Protein AF-A0A8I1N0W9-F1 (afdb_monomer_lite)

Foldseek 3Di:
DLVPDAADPCLVPPVQCVFQNAAQFWAQELQQFTAHGSRQGPGGHHDDPLGHAPDDHPDDPVPCPVVVPPPPPDDPHHDDDGHDPVRSVVRVVVLRVVLSVVLSVLLVLLVFDDDDSLLSSLSSLCCSVQPCVNCVQLSVCSSVVNLVVSLVSLVVVCVVSVGDPVSSVSNNSNSDDDRRDD

InterPro domains:
  IPR002196 Glycoside hydrolase, family 24 [PF00959] (18-153)
  IPR023346 Lysozyme-like domain superfamily [SSF53955] (14-163)
  IPR023347 Lysozyme domain superfamily [G3DSA:1.10.530.40] (11-177)

pLDDT: mean 76.35, std 19.04, range [30.95, 96.38]

Secondary structure (DSSP, 8-state):
-GGGPPPPHHIIIIIHHHHT--EEEEEE-TTS-EEEETTEEEESSPPPTTTBPSS---SS---TTSSSS-TTSS-------BPPHHHHHHHHHHHHHHHHHHHHHHHHHTT-----HHHHHHHHHHHHHHHHHHTHHHHHHHHTT-HHHHHHHHHHHHHHTT--HHHHHHHHHTTSSSSS--

Structure (mmCIF, N/CA/C/O backbone):
data_AF-A0A8I1N0W9-F1
#
_entry.id   AF-A0A8I1N0W9-F1
#
loop_
_atom_site.group_PDB
_atom_site.id
_atom_site.type_symbol
_atom_site.label_atom_id
_atom_site.label_alt_id
_atom_site.label_comp_id
_atom_site.label_asym_id
_atom_site.label_entity_id
_atom_site.label_seq_id
_atom_site.pdbx_PDB_ins_code
_atom_site.Cartn_x
_atom_site.Cartn_y
_atom_site.Cartn_z
_atom_site.occupancy
_atom_site.B_iso_or_equiv
_atom_site.auth_seq_id
_atom_site.auth_comp_id
_atom_site.auth_asym_id
_atom_site.auth_atom_id
_atom_site.pdbx_PDB_model_num
ATOM 1 N N . PRO A 1 1 ? -10.556 13.536 11.155 1.00 86.31 1 PRO A N 1
ATOM 2 C CA . PRO A 1 1 ? -11.617 12.979 10.281 1.00 86.31 1 PRO A CA 1
ATOM 3 C C . PRO A 1 1 ? -11.049 12.315 9.021 1.00 86.31 1 PRO A C 1
ATOM 5 O O . PRO A 1 1 ? -10.344 12.975 8.262 1.00 86.31 1 PRO A O 1
ATOM 8 N N . VAL A 1 2 ? -11.390 11.045 8.785 1.00 88.56 2 VAL A N 1
ATOM 9 C CA . VAL A 1 2 ? -10.875 10.212 7.675 1.00 88.56 2 VAL A CA 1
ATOM 10 C C . VAL A 1 2 ? -11.100 10.841 6.295 1.00 88.56 2 VAL A C 1
ATOM 12 O O . VAL A 1 2 ? -10.222 10.782 5.438 1.00 88.56 2 VAL A O 1
ATOM 15 N N . ALA A 1 3 ? -12.244 11.497 6.075 1.00 89.12 3 ALA A N 1
ATOM 16 C CA . ALA A 1 3 ? -12.610 12.063 4.772 1.00 89.12 3 ALA A CA 1
ATOM 17 C C . ALA A 1 3 ? -11.573 13.058 4.206 1.00 89.12 3 ALA A C 1
ATOM 19 O O . ALA A 1 3 ? -11.436 13.169 2.987 1.00 89.12 3 ALA A O 1
ATOM 20 N N . GLY A 1 4 ? -10.834 13.753 5.079 1.00 91.69 4 GLY A N 1
ATOM 21 C CA . GLY A 1 4 ? -9.808 14.729 4.704 1.00 91.69 4 GLY A CA 1
ATOM 22 C C . GLY A 1 4 ? -8.370 14.204 4.727 1.00 91.69 4 GLY A C 1
ATOM 23 O O . GLY A 1 4 ? -7.465 14.950 4.373 1.00 91.69 4 GLY A O 1
ATOM 24 N N . MET A 1 5 ? -8.129 12.955 5.140 1.00 94.75 5 MET A N 1
ATOM 25 C CA . MET A 1 5 ? -6.767 12.453 5.364 1.00 94.75 5 MET A CA 1
ATOM 26 C C . MET A 1 5 ? -6.071 12.077 4.063 1.00 94.75 5 MET A C 1
ATOM 28 O O . MET A 1 5 ? -6.595 11.278 3.287 1.00 94.75 5 MET A O 1
ATOM 32 N N . SER A 1 6 ? -4.895 12.636 3.813 1.00 96.38 6 SER A N 1
ATOM 33 C CA . SER A 1 6 ? -3.940 12.158 2.809 1.00 96.38 6 SER A CA 1
ATOM 34 C C . SER A 1 6 ? -2.838 11.357 3.491 1.00 96.38 6 SER A C 1
ATOM 36 O O . SER A 1 6 ? -2.719 11.399 4.713 1.00 96.38 6 SER A O 1
ATOM 38 N N . VAL A 1 7 ? -2.011 10.665 2.711 1.00 95.19 7 VAL A N 1
ATOM 39 C CA . VAL A 1 7 ? -0.778 10.086 3.255 1.00 95.19 7 VAL A CA 1
ATOM 40 C C . VAL A 1 7 ? 0.162 11.166 3.790 1.00 95.19 7 VAL A C 1
ATOM 42 O O . VAL A 1 7 ? 0.157 12.300 3.296 1.00 95.19 7 VAL A O 1
ATOM 45 N N . SER A 1 8 ? 0.969 10.825 4.793 1.00 95.69 8 SER A N 1
ATOM 46 C CA . SER A 1 8 ? 1.965 11.743 5.344 1.00 95.69 8 SER A CA 1
ATOM 47 C C . SER A 1 8 ? 3.191 11.902 4.441 1.00 95.69 8 SER A C 1
ATOM 49 O O . SER A 1 8 ? 3.537 11.030 3.642 1.00 95.69 8 SER A O 1
ATOM 51 N N . ALA A 1 9 ? 3.923 13.003 4.634 1.00 92.75 9 ALA A N 1
ATOM 52 C CA . ALA A 1 9 ? 5.228 13.192 4.003 1.00 92.75 9 ALA A CA 1
ATOM 53 C C . ALA A 1 9 ? 6.243 12.114 4.427 1.00 92.75 9 ALA A C 1
ATOM 55 O O . ALA A 1 9 ? 7.119 11.760 3.646 1.00 92.75 9 ALA A O 1
ATOM 56 N N . ASN A 1 10 ? 6.123 11.575 5.646 1.00 90.94 10 ASN A N 1
ATOM 57 C CA . ASN A 1 10 ? 6.977 10.485 6.112 1.00 90.94 10 ASN A CA 1
ATOM 58 C C . ASN A 1 10 ? 6.706 9.190 5.332 1.00 90.94 10 ASN A C 1
ATOM 60 O O . ASN A 1 10 ? 7.645 8.506 4.930 1.00 90.94 10 ASN A O 1
ATOM 64 N N . TYR A 1 11 ? 5.435 8.877 5.063 1.00 92.50 11 TYR A N 1
ATOM 65 C CA . TYR A 1 11 ? 5.097 7.738 4.218 1.00 92.50 11 TYR A CA 1
ATOM 66 C C . TYR A 1 11 ? 5.682 7.894 2.809 1.00 92.50 11 TYR A C 1
ATOM 68 O O . TYR A 1 11 ? 6.426 7.022 2.364 1.00 92.50 11 TYR A O 1
ATOM 76 N N . LEU A 1 12 ? 5.416 9.036 2.165 1.00 90.25 12 LEU A N 1
ATOM 77 C CA . LEU A 1 12 ? 5.871 9.332 0.802 1.00 90.25 12 LEU A CA 1
ATOM 78 C C . LEU A 1 12 ? 7.396 9.315 0.659 1.00 90.25 12 LEU A C 1
ATOM 80 O O . LEU A 1 12 ? 7.925 8.730 -0.276 1.00 90.25 12 LEU A O 1
ATOM 84 N N . ASN A 1 13 ? 8.113 9.953 1.586 1.00 87.25 13 ASN A N 1
ATOM 85 C CA . ASN A 1 13 ? 9.539 10.222 1.403 1.00 87.25 13 ASN A CA 1
ATOM 86 C C . ASN A 1 13 ? 10.454 9.175 2.049 1.00 87.25 13 ASN A C 1
ATOM 88 O O . ASN A 1 13 ? 11.629 9.108 1.693 1.00 87.25 13 ASN A O 1
ATOM 92 N N . ALA A 1 14 ? 9.959 8.392 3.012 1.00 85.62 14 ALA A N 1
ATOM 93 C CA . ALA A 1 14 ? 10.783 7.440 3.757 1.00 85.62 14 ALA A CA 1
ATOM 94 C C . ALA A 1 14 ? 10.279 6.001 3.634 1.00 85.62 14 ALA A C 1
ATOM 96 O O . ALA A 1 14 ? 11.054 5.111 3.285 1.00 85.62 14 ALA A O 1
ATOM 97 N N . MET A 1 15 ? 8.995 5.754 3.897 1.00 85.62 15 MET A N 1
ATOM 98 C CA . MET A 1 15 ? 8.479 4.384 3.995 1.00 85.62 15 MET A CA 1
ATOM 99 C C . MET A 1 15 ? 8.286 3.742 2.620 1.00 85.62 15 MET A C 1
ATOM 101 O O . MET A 1 15 ? 8.878 2.696 2.349 1.00 85.62 15 MET A O 1
ATOM 105 N N . LEU A 1 16 ? 7.526 4.387 1.731 1.00 84.12 16 LEU A N 1
ATOM 106 C CA . LEU A 1 16 ? 7.223 3.859 0.400 1.00 84.12 16 LEU A CA 1
ATOM 107 C C . LEU A 1 16 ? 8.501 3.578 -0.425 1.00 84.12 16 LEU A C 1
ATOM 109 O O . LEU A 1 16 ? 8.640 2.456 -0.922 1.00 84.12 16 LEU A O 1
ATOM 113 N N . PRO A 1 17 ? 9.506 4.479 -0.483 1.00 80.00 17 PRO A N 1
ATOM 114 C CA . PRO A 1 17 ? 10.765 4.196 -1.176 1.00 80.00 17 PRO A CA 1
ATOM 115 C C . PRO A 1 17 ? 11.581 3.070 -0.528 1.00 80.00 17 PRO A C 1
ATOM 117 O O . PRO A 1 17 ? 12.271 2.322 -1.222 1.00 80.00 17 PRO A O 1
ATOM 120 N N . THR A 1 18 ? 11.509 2.919 0.798 1.00 80.12 18 THR A N 1
ATOM 121 C CA . THR A 1 18 ? 12.181 1.815 1.502 1.00 80.12 18 THR A CA 1
ATOM 122 C C . THR A 1 18 ? 11.575 0.471 1.106 1.00 80.12 18 THR A C 1
ATOM 124 O O . THR A 1 18 ? 12.307 -0.492 0.856 1.00 80.12 18 THR A O 1
ATOM 127 N N . PHE A 1 19 ? 10.248 0.398 1.012 1.00 81.38 19 PHE A N 1
ATOM 128 C CA . PHE A 1 19 ? 9.541 -0.838 0.698 1.00 81.38 19 PHE A CA 1
ATOM 129 C C . PHE A 1 19 ? 9.593 -1.173 -0.795 1.00 81.38 19 PHE A C 1
ATOM 131 O O . PHE A 1 19 ? 10.127 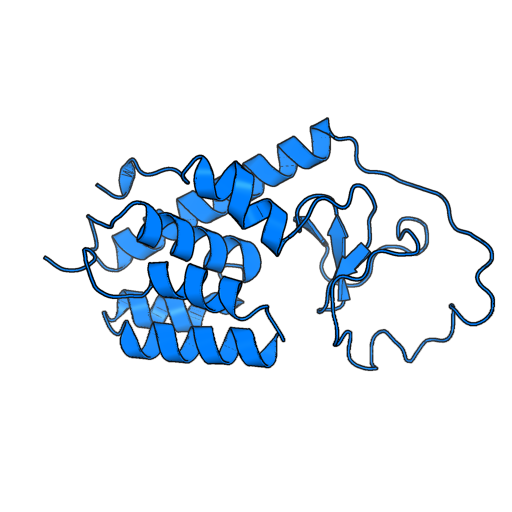-2.220 -1.166 1.00 81.38 19 PHE A O 1
ATOM 138 N N . GLU A 1 20 ? 9.127 -0.273 -1.655 1.00 79.31 20 GLU A N 1
ATOM 139 C CA . GLU A 1 20 ? 9.015 -0.515 -3.099 1.00 79.31 20 GLU A CA 1
ATOM 140 C C . GLU A 1 20 ? 10.340 -0.249 -3.816 1.00 79.31 20 GLU A C 1
ATOM 142 O O . GLU A 1 20 ? 10.865 -1.086 -4.553 1.00 79.31 20 GLU A O 1
ATOM 147 N N . GLY A 1 21 ? 11.013 0.847 -3.465 1.00 75.56 21 GLY A N 1
ATOM 148 C CA . GLY A 1 21 ? 12.139 1.385 -4.233 1.00 75.56 21 GLY A CA 1
ATOM 149 C C . GLY A 1 21 ? 11.691 2.041 -5.537 1.00 75.56 21 GLY A C 1
ATOM 150 O O . GLY A 1 21 ? 10.522 1.994 -5.890 1.00 75.56 21 GLY A O 1
ATOM 151 N N . ASP A 1 22 ? 12.641 2.642 -6.250 1.00 76.81 22 ASP A N 1
ATOM 152 C CA . ASP A 1 22 ? 12.417 3.243 -7.568 1.00 76.81 22 ASP A CA 1
ATOM 153 C C . ASP A 1 22 ? 13.184 2.435 -8.627 1.00 76.81 22 ASP A C 1
ATOM 155 O O . ASP A 1 22 ? 14.424 2.344 -8.604 1.00 76.81 22 ASP A O 1
ATOM 159 N N . VAL A 1 23 ? 12.439 1.771 -9.512 1.00 76.38 23 VAL A N 1
ATOM 160 C CA . VAL A 1 23 ? 12.972 0.942 -10.596 1.00 76.38 23 VAL A CA 1
ATOM 161 C C . VAL A 1 23 ? 12.483 1.507 -11.933 1.00 76.38 23 VAL A C 1
ATOM 163 O O . VAL A 1 23 ? 11.429 1.111 -12.422 1.00 76.38 23 VAL A O 1
ATOM 166 N N . PRO A 1 24 ? 13.244 2.401 -12.588 1.00 75.25 24 PRO A N 1
ATOM 167 C CA . PRO A 1 24 ? 12.804 3.049 -13.825 1.00 75.25 24 PRO A CA 1
ATOM 168 C C . PRO A 1 24 ? 12.729 2.105 -15.032 1.00 75.25 24 PRO A C 1
ATOM 170 O O . PRO A 1 24 ? 12.353 2.517 -16.126 1.00 75.25 24 PRO A O 1
ATOM 173 N N . GLN A 1 25 ? 13.101 0.840 -14.869 1.00 75.69 25 GLN A N 1
ATOM 174 C CA . GLN A 1 25 ? 12.972 -0.192 -15.883 1.00 75.69 25 GLN A CA 1
ATOM 175 C C . GLN A 1 25 ? 11.796 -1.123 -15.590 1.00 75.69 25 GLN A C 1
ATOM 177 O O . GLN A 1 25 ? 11.473 -1.371 -14.432 1.00 75.69 25 GLN A O 1
ATOM 182 N N . TYR A 1 26 ? 11.217 -1.717 -16.632 1.00 76.62 26 TYR A N 1
ATOM 183 C CA . TYR A 1 26 ? 10.256 -2.800 -16.445 1.00 76.62 26 TYR A CA 1
ATOM 184 C C . TYR A 1 26 ? 10.936 -4.042 -15.854 1.00 76.62 26 TYR A C 1
ATOM 186 O O . TYR A 1 26 ? 12.018 -4.448 -16.297 1.00 76.62 26 TYR A O 1
ATOM 194 N N . TYR A 1 27 ? 10.279 -4.671 -14.886 1.00 72.19 27 TYR A N 1
ATOM 195 C CA . TYR A 1 27 ? 10.715 -5.896 -14.224 1.00 72.19 27 TYR A CA 1
ATOM 196 C C . TYR A 1 27 ? 9.520 -6.803 -13.915 1.00 72.19 27 TYR A C 1
ATOM 198 O O . TYR A 1 27 ? 8.381 -6.351 -13.862 1.00 72.19 27 TYR A O 1
ATOM 206 N N . ASN A 1 28 ? 9.783 -8.095 -13.705 1.00 73.06 28 ASN A N 1
ATOM 207 C CA . ASN A 1 28 ? 8.769 -9.017 -13.197 1.00 73.06 28 ASN A CA 1
ATOM 208 C C . ASN A 1 28 ? 8.821 -9.038 -11.665 1.00 73.06 28 ASN A C 1
ATOM 210 O O . ASN A 1 28 ? 9.883 -9.324 -11.103 1.00 73.06 28 ASN A O 1
ATOM 214 N N . ASP A 1 29 ? 7.702 -8.747 -11.004 1.00 70.44 29 ASP A N 1
ATOM 215 C CA . ASP A 1 29 ? 7.593 -8.798 -9.543 1.00 70.44 29 ASP A CA 1
ATOM 216 C C . ASP A 1 29 ? 7.643 -10.242 -8.991 1.00 70.44 29 ASP A C 1
ATOM 218 O O . ASP A 1 29 ? 7.749 -11.228 -9.730 1.00 70.44 29 ASP A O 1
ATOM 222 N N . SER A 1 30 ? 7.555 -10.389 -7.665 1.00 68.62 30 SER A N 1
ATOM 223 C CA . SER A 1 30 ? 7.554 -11.698 -6.987 1.00 68.62 30 SER A CA 1
ATOM 224 C C . SER A 1 30 ? 6.346 -12.581 -7.334 1.00 68.62 30 SER A C 1
ATOM 226 O O . SER A 1 30 ? 6.325 -13.765 -6.998 1.00 68.62 30 SER A O 1
ATOM 228 N N . GLN A 1 31 ? 5.351 -12.032 -8.028 1.00 70.94 31 GLN A N 1
ATOM 229 C CA . GLN A 1 31 ? 4.156 -12.714 -8.515 1.00 70.94 31 GLN A CA 1
ATOM 230 C C . GLN A 1 31 ? 4.164 -12.886 -10.041 1.00 70.94 31 GLN A C 1
ATOM 232 O O . GLN A 1 31 ? 3.159 -13.319 -10.606 1.00 70.94 31 GLN A O 1
ATOM 237 N N . CYS A 1 32 ? 5.291 -12.599 -10.699 1.00 71.81 32 CYS A N 1
ATOM 238 C CA . CYS A 1 32 ? 5.472 -12.665 -12.145 1.00 71.81 32 CYS A CA 1
ATOM 239 C C . CYS A 1 32 ? 4.569 -11.701 -12.942 1.00 71.81 32 CYS A C 1
ATOM 241 O O . CYS A 1 32 ? 4.270 -11.983 -14.105 1.00 71.81 32 CYS A O 1
ATOM 243 N N . ASN A 1 33 ? 4.145 -10.580 -12.352 1.00 77.38 33 ASN A N 1
ATOM 244 C CA . ASN A 1 33 ? 3.506 -9.492 -13.090 1.00 77.38 33 ASN A CA 1
ATOM 245 C C . ASN A 1 33 ? 4.536 -8.489 -13.603 1.00 77.38 33 ASN A C 1
ATOM 247 O O . ASN A 1 33 ? 5.596 -8.326 -13.000 1.00 77.38 33 ASN A O 1
ATOM 251 N N . CYS A 1 34 ? 4.200 -7.796 -14.687 1.00 77.62 34 CYS A N 1
ATOM 252 C CA . CYS A 1 34 ? 5.029 -6.731 -15.212 1.00 77.62 34 CYS A CA 1
ATOM 253 C C . CYS A 1 34 ? 4.834 -5.450 -14.410 1.00 77.62 34 CYS A C 1
ATOM 255 O O . CYS A 1 34 ? 3.718 -4.934 -14.313 1.00 77.62 34 CYS A O 1
ATOM 257 N N . THR A 1 35 ? 5.940 -4.920 -13.906 1.00 80.62 35 THR A N 1
ATOM 258 C CA . THR A 1 35 ? 5.969 -3.822 -12.943 1.00 80.62 35 THR A CA 1
ATOM 259 C C . THR A 1 35 ? 7.057 -2.818 -13.328 1.00 80.62 35 THR A C 1
ATOM 261 O O . THR A 1 35 ? 8.046 -3.188 -13.962 1.00 80.62 35 THR A O 1
ATOM 264 N N . ALA A 1 36 ? 6.886 -1.541 -12.988 1.00 81.50 36 ALA A N 1
ATOM 265 C CA . ALA A 1 36 ? 7.888 -0.493 -13.202 1.00 81.50 36 ALA A CA 1
ATOM 266 C C . ALA A 1 36 ? 7.737 0.659 -12.192 1.00 81.50 36 ALA A C 1
ATOM 268 O O . ALA A 1 36 ? 6.734 0.762 -11.493 1.00 81.50 36 ALA A O 1
ATOM 269 N N . GLY A 1 37 ? 8.730 1.546 -12.121 1.00 83.75 37 GLY A N 1
ATOM 270 C CA . GLY A 1 37 ? 8.734 2.698 -11.222 1.00 83.75 37 GLY A CA 1
ATOM 271 C C . GLY A 1 37 ? 8.733 2.282 -9.753 1.00 83.75 37 GLY A C 1
ATOM 272 O O . GLY A 1 37 ? 9.521 1.427 -9.341 1.00 83.75 37 GLY A O 1
ATOM 273 N N . VAL A 1 38 ? 7.832 2.880 -8.977 1.00 85.38 38 VAL A N 1
ATOM 274 C CA . VAL A 1 38 ? 7.614 2.562 -7.562 1.00 85.38 38 VAL A CA 1
ATOM 275 C C . VAL A 1 38 ? 6.553 1.466 -7.468 1.00 85.38 38 VAL A C 1
ATOM 277 O O . VAL A 1 38 ? 5.406 1.739 -7.175 1.00 85.38 38 VAL A O 1
ATOM 280 N N . GLY A 1 39 ? 6.881 0.222 -7.823 1.00 78.94 39 GLY A N 1
ATOM 281 C CA . GLY A 1 39 ? 5.942 -0.904 -7.674 1.00 78.94 39 GLY A CA 1
ATOM 282 C C . GLY A 1 39 ? 4.664 -0.849 -8.534 1.00 78.94 39 GLY A C 1
ATOM 283 O O . GLY A 1 39 ? 3.740 -1.621 -8.284 1.00 78.94 39 GLY A O 1
ATOM 284 N N . HIS A 1 40 ? 4.601 0.009 -9.560 1.00 86.50 40 HIS A N 1
ATOM 285 C CA . HIS A 1 40 ? 3.413 0.164 -10.402 1.00 86.50 40 HIS A CA 1
ATOM 286 C C . HIS A 1 40 ? 3.168 -1.084 -11.254 1.00 86.50 40 HIS A C 1
ATOM 288 O O . HIS A 1 40 ? 4.009 -1.458 -12.077 1.00 86.50 40 HIS A O 1
ATOM 294 N N . LEU A 1 41 ? 1.998 -1.704 -11.092 1.00 85.81 41 LEU A N 1
ATOM 295 C CA . LEU A 1 41 ? 1.563 -2.851 -11.884 1.00 85.81 41 LEU A CA 1
ATOM 296 C C . LEU A 1 41 ? 1.157 -2.404 -13.296 1.00 85.81 41 LEU A C 1
ATOM 298 O O . LEU A 1 41 ? 0.052 -1.914 -13.510 1.00 85.81 41 LEU A O 1
ATOM 302 N N . VAL A 1 42 ? 2.024 -2.653 -14.273 1.00 84.06 42 VAL A N 1
ATOM 303 C CA . VAL A 1 42 ? 1.785 -2.320 -15.686 1.00 84.06 42 VAL A CA 1
ATOM 304 C C . VAL A 1 42 ? 0.777 -3.287 -16.304 1.00 84.06 42 VAL A C 1
ATOM 306 O O . VAL A 1 42 ? -0.133 -2.880 -17.022 1.00 84.06 42 VAL A O 1
ATOM 309 N N . GLN A 1 43 ? 0.943 -4.586 -16.039 1.00 80.88 43 GLN A N 1
ATOM 310 C CA . GLN A 1 43 ? 0.007 -5.622 -16.470 1.00 80.88 43 GLN A CA 1
ATOM 311 C C . GLN A 1 43 ? 0.152 -6.894 -15.639 1.00 80.88 43 GLN A C 1
ATOM 313 O O . GLN A 1 43 ? 1.229 -7.214 -15.134 1.00 80.88 43 GLN A O 1
ATOM 318 N N . HIS A 1 44 ? -0.927 -7.671 -15.573 1.00 81.31 44 HIS A N 1
ATOM 319 C CA . HIS A 1 44 ? -0.854 -9.037 -15.074 1.00 81.31 44 HIS A CA 1
ATOM 320 C C . HIS A 1 44 ? -0.075 -9.939 -16.034 1.00 81.31 44 HIS A C 1
ATOM 322 O O . HIS A 1 44 ? -0.263 -9.886 -17.250 1.00 81.31 44 HIS A O 1
ATOM 328 N N . GLY A 1 45 ? 0.757 -10.810 -15.465 1.00 72.81 45 GLY A N 1
ATOM 329 C CA . GLY A 1 45 ? 1.661 -11.664 -16.232 1.00 72.81 45 GLY A CA 1
ATOM 330 C C . GLY A 1 45 ? 2.945 -10.954 -16.660 1.00 72.81 45 GLY A C 1
ATOM 331 O O . GLY A 1 45 ? 3.141 -9.765 -16.419 1.00 72.81 45 GLY A O 1
ATOM 332 N N . GLN A 1 46 ? 3.846 -11.719 -17.273 1.00 72.44 46 GLN A N 1
ATOM 333 C CA . GLN A 1 46 ? 5.231 -11.303 -17.487 1.00 72.44 46 GLN A CA 1
ATOM 334 C C . GLN A 1 46 ? 5.346 -10.065 -18.384 1.00 72.44 46 GLN A C 1
ATOM 336 O O . GLN A 1 46 ? 4.558 -9.872 -19.314 1.00 72.44 46 GLN A O 1
ATOM 341 N N . CYS A 1 47 ? 6.375 -9.253 -18.143 1.00 68.94 47 CYS A N 1
ATOM 342 C CA . CYS A 1 47 ? 6.756 -8.195 -19.062 1.00 68.94 47 CYS A CA 1
ATOM 343 C C . CYS A 1 47 ? 7.075 -8.774 -20.443 1.00 68.94 47 CYS A C 1
ATOM 345 O O . CYS A 1 47 ? 7.751 -9.806 -20.534 1.00 68.94 47 CYS A O 1
ATOM 347 N N . PRO A 1 48 ? 6.661 -8.092 -21.523 1.00 66.56 48 PRO A N 1
ATOM 348 C CA . PRO A 1 48 ? 7.117 -8.417 -22.864 1.00 66.56 48 PRO A CA 1
ATOM 349 C C . PRO A 1 48 ? 8.648 -8.498 -22.918 1.00 66.56 48 PRO A C 1
ATOM 351 O O . PRO A 1 48 ? 9.347 -7.669 -22.329 1.00 66.56 48 PRO A O 1
ATOM 354 N N . ALA A 1 49 ? 9.176 -9.491 -23.638 1.00 59.41 49 ALA A N 1
ATOM 355 C CA . ALA A 1 49 ? 10.615 -9.773 -23.689 1.00 59.41 49 ALA A CA 1
ATOM 356 C C . ALA A 1 49 ? 11.463 -8.585 -24.189 1.00 59.41 49 ALA A C 1
ATOM 358 O O . ALA A 1 49 ? 12.645 -8.495 -23.880 1.00 59.41 49 ALA A O 1
ATOM 359 N N . ASN A 1 50 ? 10.860 -7.657 -24.934 1.00 56.31 50 ASN A N 1
ATOM 360 C CA . ASN A 1 50 ? 11.489 -6.436 -25.437 1.00 56.31 50 ASN A CA 1
ATOM 361 C C . ASN A 1 50 ? 11.486 -5.259 -24.440 1.00 56.31 50 ASN A C 1
ATOM 363 O O . ASN A 1 50 ? 12.030 -4.206 -24.765 1.00 56.31 50 ASN A O 1
ATOM 367 N N . LEU A 1 51 ? 10.858 -5.401 -23.267 1.00 57.00 51 LEU A N 1
ATOM 368 C CA . LEU A 1 51 ? 10.729 -4.338 -22.261 1.00 57.00 51 LEU A CA 1
ATOM 369 C C . LEU A 1 51 ? 11.453 -4.652 -20.947 1.00 57.00 51 LEU A C 1
ATOM 371 O O . LEU A 1 51 ? 11.884 -3.724 -20.267 1.00 57.00 51 LEU A O 1
ATOM 375 N N . ALA A 1 52 ? 11.608 -5.930 -20.590 1.00 51.03 52 ALA A N 1
ATOM 376 C CA . ALA A 1 52 ? 12.203 -6.334 -19.317 1.00 51.03 52 ALA A CA 1
ATOM 377 C C . ALA A 1 52 ? 13.708 -6.006 -19.252 1.00 51.03 52 ALA A C 1
ATOM 379 O O . ALA A 1 52 ? 14.494 -6.510 -20.056 1.00 51.03 52 ALA A O 1
ATOM 380 N N . ALA A 1 53 ? 14.128 -5.198 -18.273 1.00 50.00 53 ALA 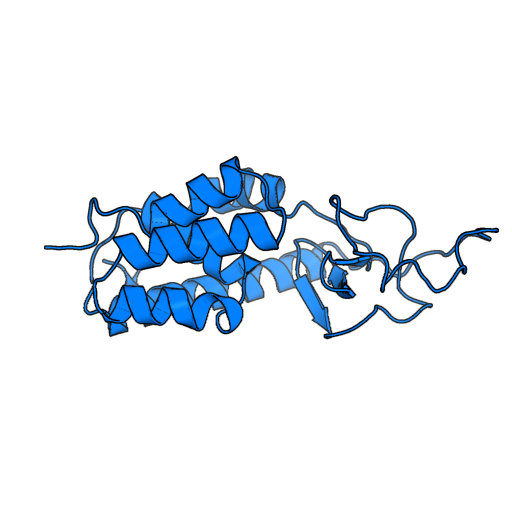A N 1
ATOM 381 C CA . ALA A 1 53 ? 15.549 -4.951 -18.041 1.00 50.00 53 ALA A CA 1
ATOM 382 C C . ALA A 1 53 ? 16.188 -6.051 -17.180 1.00 50.00 53 ALA A C 1
ATOM 384 O O . ALA A 1 53 ? 15.563 -6.565 -16.246 1.00 50.00 53 ALA A O 1
ATOM 385 N N . PRO A 1 54 ? 17.467 -6.382 -17.418 1.00 45.50 54 PRO A N 1
ATOM 386 C CA . PRO A 1 54 ? 18.208 -7.256 -16.526 1.00 45.50 54 PRO A CA 1
ATOM 387 C C . PRO A 1 54 ? 18.577 -6.513 -15.229 1.00 45.50 54 PRO A C 1
ATOM 389 O O . PRO A 1 54 ? 19.235 -5.476 -15.268 1.00 45.50 54 PRO A O 1
ATOM 392 N N . GLY A 1 55 ? 18.221 -7.076 -14.066 1.00 43.78 55 GLY A N 1
ATOM 393 C CA . GLY A 1 55 ? 19.027 -6.868 -12.853 1.00 43.78 55 GLY A CA 1
ATOM 394 C C . GLY A 1 55 ? 18.407 -6.213 -11.613 1.00 43.78 55 GLY A C 1
ATOM 395 O O . GLY A 1 55 ? 19.169 -5.904 -10.702 1.00 43.78 55 GLY A O 1
ATOM 396 N N . LYS A 1 56 ? 17.084 -6.036 -11.483 1.00 38.62 56 LYS A N 1
ATOM 397 C CA . LYS A 1 56 ? 16.480 -5.634 -10.189 1.00 38.62 56 LYS A CA 1
ATOM 398 C C . LYS A 1 56 ? 15.232 -6.447 -9.829 1.00 38.62 56 LYS A C 1
ATOM 400 O O . LYS A 1 56 ? 14.131 -5.925 -9.747 1.00 38.62 56 LYS A O 1
ATOM 405 N N . GLN A 1 57 ? 15.418 -7.744 -9.583 1.00 44.78 57 GLN A N 1
ATOM 406 C CA . GLN A 1 57 ? 14.442 -8.555 -8.846 1.00 44.78 57 GLN A CA 1
ATOM 407 C C . GLN A 1 57 ? 14.606 -8.258 -7.345 1.00 44.78 57 GLN A C 1
ATOM 409 O O . GLN A 1 57 ? 15.587 -8.686 -6.735 1.00 44.78 57 GLN A O 1
ATOM 414 N N . LYS A 1 58 ? 13.690 -7.500 -6.727 1.00 36.25 58 LYS A N 1
ATOM 415 C CA . LYS A 1 58 ? 13.668 -7.343 -5.262 1.00 36.25 58 LYS A CA 1
ATOM 416 C C . LYS A 1 58 ? 13.036 -8.597 -4.615 1.00 36.25 58 LYS A C 1
ATOM 418 O O . LYS A 1 58 ? 11.821 -8.717 -4.563 1.00 36.25 58 LYS A O 1
ATOM 423 N N . THR A 1 59 ? 13.924 -9.477 -4.128 1.00 32.09 59 THR A N 1
ATOM 424 C CA . THR A 1 59 ? 13.791 -10.468 -3.022 1.00 32.09 59 THR A CA 1
ATOM 425 C C . THR A 1 59 ? 12.868 -11.707 -3.217 1.00 32.09 59 THR A C 1
ATOM 427 O O . THR A 1 59 ? 12.221 -11.871 -4.247 1.00 32.09 59 THR A O 1
ATOM 430 N N . PRO A 1 60 ? 12.949 -12.735 -2.341 1.00 32.34 60 PRO A N 1
ATOM 431 C CA . PRO A 1 60 ? 13.720 -13.9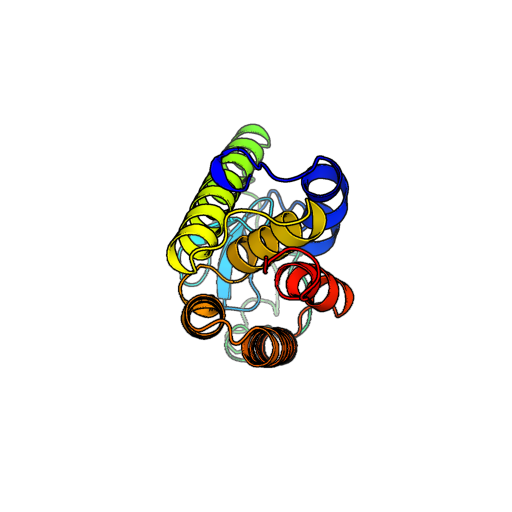58 -2.538 1.00 32.34 60 PRO A CA 1
ATOM 432 C C . PRO A 1 60 ? 12.823 -15.194 -2.726 1.00 32.34 60 PRO A C 1
ATOM 434 O O . PRO A 1 60 ? 13.143 -16.261 -2.239 1.00 32.34 60 PRO A O 1
ATOM 437 N N . GLN A 1 61 ? 11.703 -15.083 -3.434 1.00 36.62 61 GLN A N 1
ATOM 438 C CA . GLN A 1 61 ? 10.975 -16.245 -3.959 1.00 36.62 61 GLN A CA 1
ATOM 439 C C . GLN A 1 61 ? 10.146 -15.816 -5.175 1.00 36.62 61 GLN A C 1
ATOM 441 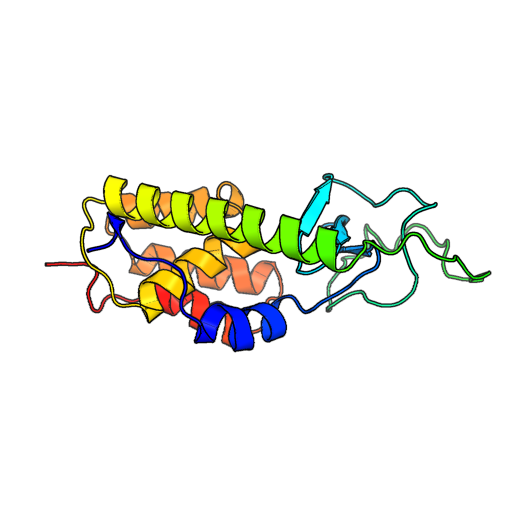O O . GLN A 1 61 ? 8.919 -15.875 -5.167 1.00 36.62 61 GLN A O 1
ATOM 446 N N . ALA A 1 62 ? 10.812 -15.467 -6.276 1.00 39.47 62 ALA A N 1
ATOM 447 C CA . ALA A 1 62 ? 10.256 -15.845 -7.571 1.00 39.47 62 ALA A CA 1
ATOM 448 C C . ALA A 1 62 ? 10.339 -17.377 -7.615 1.00 39.47 62 ALA A C 1
ATOM 450 O O . ALA A 1 62 ? 11.346 -17.935 -8.044 1.00 39.47 62 ALA A O 1
ATOM 451 N N . THR A 1 63 ? 9.351 -18.052 -7.015 1.00 38.41 63 THR A N 1
ATOM 452 C CA . THR A 1 63 ? 9.313 -19.519 -6.954 1.00 38.41 63 THR A CA 1
ATOM 453 C C . THR A 1 63 ? 9.525 -20.078 -8.356 1.00 38.41 63 THR A C 1
ATOM 455 O O . THR A 1 63 ? 9.166 -19.438 -9.347 1.00 38.41 63 THR A O 1
ATOM 458 N N . ASP A 1 64 ? 10.126 -21.259 -8.433 1.00 39.09 64 ASP A N 1
ATOM 459 C CA . ASP A 1 64 ? 10.715 -21.891 -9.618 1.00 39.09 64 ASP A CA 1
ATOM 460 C C . ASP A 1 64 ? 9.857 -21.927 -10.909 1.00 39.09 64 ASP A C 1
ATOM 462 O O . ASP A 1 64 ? 10.333 -22.352 -11.955 1.00 39.09 64 ASP A O 1
ATOM 466 N N . ALA A 1 65 ? 8.606 -21.465 -10.896 1.00 39.59 65 ALA A N 1
ATOM 467 C CA . ALA A 1 65 ? 7.750 -21.268 -12.063 1.00 39.59 65 ALA A CA 1
ATOM 468 C C . ALA A 1 65 ? 8.173 -20.098 -12.982 1.00 39.59 65 ALA A C 1
ATOM 470 O O . ALA A 1 65 ? 8.039 -20.228 -14.196 1.00 39.59 65 ALA A O 1
ATOM 471 N N . CYS A 1 66 ? 8.748 -19.003 -12.462 1.00 47.59 66 CYS A N 1
ATOM 472 C CA . CYS A 1 66 ? 9.374 -17.969 -13.314 1.00 47.59 66 CYS A CA 1
ATOM 473 C C . CYS A 1 66 ? 10.805 -18.367 -13.757 1.00 47.59 66 CYS A C 1
ATOM 475 O O . CYS A 1 66 ? 11.339 -17.806 -14.712 1.00 47.59 66 CYS A O 1
ATOM 477 N N . VAL A 1 67 ? 11.396 -19.371 -13.091 1.00 41.88 67 VAL A N 1
ATOM 478 C CA . VAL A 1 67 ? 12.802 -19.818 -13.207 1.00 41.88 67 VAL A CA 1
ATOM 479 C C . VAL A 1 67 ? 12.942 -21.181 -13.924 1.00 41.88 67 VAL A C 1
ATOM 481 O O . VAL A 1 67 ? 14.041 -21.694 -14.099 1.00 41.88 67 VAL A O 1
ATOM 484 N N . LYS A 1 68 ? 11.869 -21.778 -14.452 1.00 43.94 68 LYS A N 1
ATOM 485 C CA . LYS A 1 68 ? 11.963 -23.019 -15.257 1.00 43.94 68 LYS A CA 1
ATOM 486 C C . LYS A 1 68 ? 12.157 -22.811 -16.761 1.00 43.94 68 LYS A C 1
ATOM 488 O O . LYS A 1 68 ? 12.314 -23.791 -17.480 1.00 43.94 68 LYS A O 1
ATOM 493 N N . ASN A 1 69 ? 12.200 -21.567 -17.240 1.00 41.34 69 ASN A N 1
ATOM 494 C CA . ASN A 1 69 ? 12.470 -21.254 -18.646 1.00 41.34 69 ASN A CA 1
ATOM 495 C C . ASN A 1 69 ? 13.859 -20.619 -18.802 1.00 41.34 69 ASN A C 1
ATOM 497 O O . ASN A 1 69 ? 14.009 -19.415 -18.660 1.00 41.34 69 ASN A O 1
ATOM 501 N N . THR A 1 70 ? 14.871 -21.440 -19.086 1.00 40.19 70 THR A N 1
ATOM 502 C CA . THR A 1 70 ? 16.328 -21.187 -19.039 1.00 40.19 70 THR A CA 1
ATOM 503 C C . THR A 1 70 ? 16.897 -20.133 -20.012 1.00 40.19 70 THR A C 1
ATOM 505 O O . THR A 1 70 ? 17.958 -20.337 -20.601 1.00 40.19 70 THR A O 1
ATOM 508 N N . TRP A 1 71 ? 16.267 -18.972 -20.175 1.00 39.16 71 TRP A N 1
ATOM 509 C CA . TRP A 1 71 ? 16.764 -17.910 -21.064 1.00 39.16 71 TRP A CA 1
ATOM 510 C C . TRP A 1 71 ? 17.910 -17.063 -20.465 1.00 39.16 71 TRP A C 1
ATOM 512 O O . TRP A 1 71 ? 18.467 -16.216 -21.155 1.00 39.16 71 TRP A O 1
ATOM 522 N N . TRP A 1 72 ? 18.334 -17.307 -19.215 1.00 38.19 72 TRP A N 1
ATOM 523 C CA . TRP A 1 72 ? 19.428 -16.571 -18.540 1.00 38.19 72 TRP A CA 1
ATOM 524 C C . TRP A 1 72 ? 20.810 -17.244 -18.594 1.00 38.19 72 TRP A C 1
ATOM 526 O O . TRP A 1 72 ? 21.775 -16.673 -18.093 1.00 38.19 72 TRP A O 1
ATOM 536 N N . GLN A 1 73 ? 20.957 -18.441 -19.178 1.00 35.69 73 GLN A N 1
ATOM 537 C CA . GLN A 1 73 ? 22.244 -19.163 -19.156 1.00 35.69 73 GLN A CA 1
ATOM 538 C C . GLN A 1 73 ? 23.287 -18.649 -20.169 1.00 35.69 73 GLN A C 1
ATOM 540 O O . GLN A 1 73 ? 24.450 -19.040 -20.090 1.00 35.69 73 GLN A O 1
ATOM 545 N N . LYS A 1 74 ? 22.914 -17.728 -21.069 1.00 36.06 74 LYS A N 1
ATOM 546 C CA . LYS A 1 74 ? 23.837 -16.883 -21.850 1.00 36.06 74 LYS A CA 1
ATOM 547 C C . LYS A 1 74 ? 23.189 -15.510 -22.085 1.00 36.06 74 LYS A C 1
ATOM 549 O O . LYS A 1 74 ? 22.497 -15.341 -23.088 1.00 36.06 74 LYS A O 1
ATOM 554 N N . PRO A 1 75 ? 23.350 -14.545 -21.166 1.00 38.09 75 PRO A N 1
ATOM 555 C CA . PRO A 1 75 ? 22.713 -13.245 -21.294 1.00 38.09 75 PRO A CA 1
ATOM 556 C C . PRO A 1 75 ? 23.480 -12.407 -22.319 1.00 38.09 75 PRO A C 1
ATOM 558 O O . PRO A 1 75 ? 24.448 -11.727 -21.988 1.00 38.09 75 PRO A O 1
ATOM 561 N N . ASN A 1 76 ? 23.044 -12.441 -23.576 1.00 30.95 76 ASN A N 1
ATOM 562 C CA . ASN A 1 76 ? 23.331 -11.329 -24.473 1.00 30.95 76 ASN A CA 1
ATOM 563 C C . ASN A 1 76 ? 22.410 -10.179 -24.044 1.00 30.95 76 ASN A C 1
ATOM 565 O O . ASN A 1 76 ? 21.196 -10.347 -23.964 1.00 30.95 76 ASN A O 1
ATOM 569 N N . ALA A 1 77 ? 23.022 -9.064 -23.654 1.00 35.50 77 ALA A N 1
ATOM 570 C CA . ALA A 1 77 ? 22.397 -7.914 -23.010 1.00 35.50 77 ALA A CA 1
ATOM 571 C C . ALA A 1 77 ? 21.108 -7.414 -23.698 1.00 35.50 77 ALA A C 1
ATOM 573 O O . ALA A 1 77 ? 21.053 -7.326 -24.923 1.00 35.50 77 ALA A O 1
ATOM 574 N N . PHE A 1 78 ? 20.122 -6.989 -22.897 1.00 39.22 78 PHE A N 1
ATOM 575 C CA . PHE A 1 78 ? 18.933 -6.266 -23.364 1.00 39.22 78 PHE A CA 1
ATOM 576 C C . PHE A 1 78 ? 18.928 -4.823 -22.823 1.00 39.22 78 PHE A C 1
ATOM 578 O O . PHE A 1 78 ? 18.793 -4.633 -21.613 1.00 39.22 78 PHE A O 1
ATOM 585 N N . PRO A 1 79 ? 19.057 -3.797 -23.683 1.00 42.25 79 PRO A N 1
ATOM 586 C CA . PRO A 1 79 ? 18.580 -2.440 -23.412 1.00 42.25 79 PRO A CA 1
ATOM 587 C C . PRO A 1 79 ? 17.089 -2.368 -23.820 1.00 42.25 79 PRO A C 1
ATOM 589 O O . PRO A 1 79 ? 16.695 -2.975 -24.806 1.00 42.25 79 PRO A O 1
ATOM 592 N N . GLY A 1 80 ? 16.163 -1.687 -23.153 1.00 49.16 80 GLY A N 1
ATOM 593 C CA . GLY A 1 80 ? 16.291 -0.455 -22.387 1.00 49.16 80 GLY A CA 1
ATOM 594 C C . GLY A 1 80 ? 15.098 0.459 -22.698 1.00 49.16 80 GLY A C 1
ATOM 595 O O . GLY A 1 80 ? 15.293 1.576 -23.162 1.00 49.16 80 GLY A O 1
ATOM 596 N N . ALA A 1 81 ? 13.862 -0.002 -22.477 1.00 56.62 81 ALA A N 1
ATOM 597 C CA . ALA A 1 81 ? 12.719 0.904 -22.390 1.00 56.62 81 ALA A CA 1
ATOM 598 C C . ALA A 1 81 ? 12.595 1.350 -20.930 1.00 56.62 81 ALA A C 1
ATOM 600 O O . ALA A 1 81 ? 11.940 0.699 -20.121 1.00 56.62 81 ALA A O 1
ATOM 601 N N . SER A 1 82 ? 13.308 2.412 -20.563 1.00 65.31 82 SER A N 1
ATOM 602 C CA . SER A 1 82 ? 13.105 3.050 -19.265 1.00 65.31 82 SER A CA 1
ATOM 603 C C . SER A 1 82 ? 11.836 3.890 -19.302 1.00 65.31 82 SER A C 1
ATOM 605 O O . SER A 1 82 ? 11.595 4.631 -20.258 1.00 65.31 82 SER A O 1
ATOM 607 N N . VAL A 1 83 ? 11.057 3.814 -18.238 1.00 77.31 83 VAL A N 1
ATOM 608 C CA . VAL A 1 83 ? 9.966 4.739 -17.966 1.00 77.31 83 VAL A CA 1
ATOM 609 C C . VAL A 1 83 ? 10.586 6.076 -17.557 1.00 77.31 83 VAL A C 1
ATOM 611 O O . VAL A 1 83 ? 11.559 6.116 -16.804 1.00 77.31 83 VAL A O 1
ATOM 614 N N . SER A 1 84 ? 10.076 7.186 -18.094 1.00 85.50 84 SER A N 1
ATOM 615 C CA . SER A 1 84 ? 10.578 8.510 -17.720 1.00 85.50 84 SER A CA 1
ATOM 616 C C . SER A 1 84 ? 10.236 8.816 -16.261 1.00 85.50 84 SER A C 1
ATOM 618 O O . SER A 1 84 ? 9.190 8.394 -15.771 1.00 85.50 84 SER A O 1
ATOM 620 N N . GLN A 1 85 ? 11.062 9.616 -15.577 1.00 86.00 85 GLN A N 1
ATOM 621 C CA . GLN A 1 85 ? 10.761 10.006 -14.194 1.00 86.00 85 GLN A CA 1
ATOM 622 C C . GLN A 1 85 ? 9.385 10.677 -14.077 1.00 86.00 85 GLN A C 1
ATOM 624 O O . GLN A 1 85 ? 8.651 10.422 -13.132 1.00 86.00 85 GLN A O 1
ATOM 629 N N . ALA A 1 86 ? 9.003 11.484 -15.073 1.00 87.62 86 ALA A N 1
ATOM 630 C CA . ALA A 1 86 ? 7.691 12.121 -15.112 1.00 87.62 86 ALA A CA 1
ATOM 631 C C . ALA A 1 86 ? 6.544 11.097 -15.140 1.00 87.62 86 ALA A C 1
ATOM 633 O O . ALA A 1 86 ? 5.535 11.294 -14.468 1.00 87.62 86 ALA A O 1
ATOM 634 N N . GLN A 1 87 ? 6.705 9.999 -15.883 1.00 86.94 87 GLN A N 1
ATOM 635 C CA . GLN A 1 87 ? 5.716 8.927 -15.932 1.00 86.94 87 GLN A CA 1
ATOM 636 C C . GLN A 1 87 ? 5.694 8.112 -14.631 1.00 86.94 87 GLN A C 1
ATOM 638 O O . GLN A 1 87 ? 4.612 7.782 -14.158 1.00 86.94 87 GLN A O 1
ATOM 643 N N . ILE A 1 88 ? 6.854 7.850 -14.017 1.00 85.44 88 ILE A N 1
ATOM 644 C CA . ILE A 1 88 ? 6.941 7.188 -12.702 1.00 85.44 88 ILE A CA 1
ATOM 645 C C . ILE A 1 88 ? 6.204 8.015 -11.647 1.00 85.44 88 ILE A C 1
ATOM 647 O O . ILE A 1 88 ? 5.353 7.487 -10.941 1.00 85.44 88 ILE A O 1
ATOM 651 N N . THR A 1 89 ? 6.460 9.324 -11.591 1.00 90.19 89 THR A N 1
ATOM 652 C CA . THR A 1 89 ? 5.772 10.238 -10.671 1.00 90.19 89 THR A CA 1
ATOM 653 C C . THR A 1 89 ? 4.269 10.317 -10.947 1.00 90.19 89 THR A C 1
ATOM 655 O O . THR A 1 89 ? 3.477 10.435 -10.012 1.00 90.19 89 THR A O 1
ATOM 658 N N . ALA A 1 90 ? 3.850 10.257 -12.216 1.00 90.00 90 ALA A N 1
ATOM 659 C CA . ALA A 1 90 ? 2.433 10.229 -12.565 1.00 90.00 90 ALA A CA 1
ATOM 660 C C . ALA A 1 90 ? 1.750 8.953 -12.044 1.00 90.00 90 ALA A C 1
ATOM 662 O O . ALA A 1 90 ? 0.731 9.059 -11.363 1.00 90.00 90 ALA A O 1
ATOM 663 N N . TRP A 1 91 ? 2.342 7.780 -12.287 1.00 92.00 91 TRP A N 1
ATOM 664 C CA . TRP A 1 91 ? 1.830 6.501 -11.787 1.00 92.00 91 TRP A CA 1
ATOM 665 C C . TRP A 1 91 ? 1.813 6.429 -10.265 1.00 92.00 91 TRP A C 1
ATOM 667 O O . TRP A 1 91 ? 0.784 6.098 -9.689 1.00 92.00 91 TRP A O 1
ATOM 677 N N . GLU A 1 92 ? 2.897 6.831 -9.602 1.00 91.00 92 GLU A N 1
ATOM 678 C CA . GLU A 1 92 ? 2.959 6.876 -8.139 1.00 91.00 92 GLU A CA 1
ATOM 679 C C . GLU A 1 92 ? 1.810 7.721 -7.566 1.00 91.00 92 GLU A C 1
ATOM 681 O O . GLU A 1 92 ? 1.108 7.301 -6.644 1.00 91.00 92 GLU A O 1
ATOM 686 N N . LYS A 1 93 ? 1.551 8.895 -8.154 1.00 93.00 93 LYS A N 1
ATOM 687 C CA . LYS A 1 93 ? 0.449 9.767 -7.736 1.00 93.00 93 LYS A CA 1
ATOM 688 C C . LYS A 1 93 ? -0.921 9.120 -7.951 1.00 93.00 93 LYS A C 1
ATOM 690 O O . LYS A 1 93 ? -1.800 9.282 -7.102 1.00 93.00 93 LYS A O 1
ATOM 695 N N . GLU A 1 94 ? -1.122 8.437 -9.072 1.00 94.06 94 GLU A N 1
ATOM 696 C CA . GLU A 1 94 ? -2.370 7.735 -9.390 1.00 94.06 94 GLU A CA 1
ATOM 697 C C . GLU A 1 94 ? -2.620 6.566 -8.430 1.00 94.06 94 GLU A C 1
ATOM 699 O O . GLU A 1 94 ? -3.703 6.475 -7.842 1.00 94.06 94 GLU A O 1
ATOM 704 N N . ASP A 1 95 ? -1.604 5.739 -8.193 1.00 93.88 95 ASP A N 1
ATOM 705 C CA . ASP A 1 95 ? -1.673 4.565 -7.323 1.00 93.88 95 ASP A CA 1
ATOM 706 C C . ASP A 1 95 ? -1.921 4.967 -5.863 1.00 93.88 95 ASP A C 1
ATOM 708 O O . ASP A 1 95 ? -2.797 4.411 -5.192 1.00 93.88 95 ASP A O 1
ATOM 712 N N . ILE A 1 96 ? -1.237 6.009 -5.378 1.00 95.31 96 ILE A N 1
ATOM 713 C CA . ILE A 1 96 ? -1.469 6.564 -4.038 1.00 95.31 96 ILE A CA 1
ATOM 714 C C . ILE A 1 96 ? -2.871 7.162 -3.937 1.00 95.31 96 ILE A C 1
ATOM 716 O O . ILE A 1 96 ? -3.564 6.935 -2.944 1.00 95.31 96 ILE A O 1
ATOM 720 N N . ALA A 1 97 ? -3.329 7.911 -4.943 1.00 95.62 97 ALA A N 1
ATOM 721 C CA . ALA A 1 97 ? -4.674 8.482 -4.928 1.00 95.62 97 ALA A CA 1
ATOM 722 C C . ALA A 1 97 ? -5.750 7.386 -4.879 1.00 95.62 97 ALA A C 1
ATOM 724 O O . ALA A 1 97 ? -6.734 7.507 -4.137 1.00 95.62 97 ALA A O 1
ATOM 725 N N . TRP A 1 98 ? -5.552 6.297 -5.623 1.00 95.12 98 TRP A N 1
ATOM 726 C CA . TRP A 1 98 ? -6.415 5.124 -5.577 1.00 95.12 98 TRP A CA 1
ATOM 727 C C . TRP A 1 98 ? -6.389 4.444 -4.200 1.00 95.12 98 TRP A C 1
ATOM 729 O O . TRP A 1 98 ? -7.458 4.151 -3.647 1.00 95.12 98 TRP A O 1
ATOM 739 N N . ALA A 1 99 ? -5.209 4.244 -3.611 1.00 94.88 99 ALA A N 1
ATOM 740 C CA . ALA A 1 99 ? -5.062 3.602 -2.307 1.00 94.88 99 ALA A CA 1
ATOM 741 C C . ALA A 1 99 ? -5.669 4.453 -1.177 1.00 94.88 99 ALA A C 1
ATOM 743 O O . ALA A 1 99 ? -6.434 3.939 -0.361 1.00 94.88 99 ALA A O 1
ATOM 744 N N . VAL A 1 100 ? -5.454 5.774 -1.193 1.00 96.06 100 VAL A N 1
ATOM 745 C CA . VAL A 1 100 ? -6.081 6.747 -0.277 1.00 96.06 100 VAL A CA 1
ATOM 746 C C . VAL A 1 100 ? -7.602 6.701 -0.384 1.00 96.06 100 VAL A C 1
ATOM 748 O O . VAL A 1 100 ? -8.297 6.598 0.628 1.00 96.06 100 VAL A O 1
ATOM 751 N N . LYS A 1 101 ? -8.148 6.755 -1.605 1.00 95.50 101 LYS A N 1
ATOM 752 C CA . LYS A 1 101 ? -9.599 6.672 -1.824 1.00 95.50 101 LYS A CA 1
ATOM 753 C C . LYS A 1 101 ? -10.160 5.355 -1.288 1.00 95.50 101 LYS A C 1
ATOM 755 O O . LYS A 1 101 ? -11.205 5.347 -0.640 1.00 95.50 101 LYS A O 1
ATOM 760 N N . SER A 1 102 ? -9.458 4.255 -1.530 1.00 93.38 102 SER A N 1
ATOM 761 C CA . SER A 1 102 ? -9.841 2.920 -1.074 1.00 93.38 102 SER A CA 1
ATOM 762 C C . SER A 1 102 ? -9.806 2.792 0.452 1.00 93.38 102 SER A C 1
ATOM 764 O O . SER A 1 102 ? -10.764 2.280 1.028 1.00 93.38 102 SER A O 1
ATOM 766 N N . ALA A 1 103 ? -8.773 3.324 1.113 1.00 92.62 103 ALA A N 1
ATOM 767 C CA . ALA A 1 103 ? -8.665 3.363 2.571 1.00 92.62 103 ALA A CA 1
ATOM 768 C C . ALA A 1 103 ? -9.826 4.148 3.193 1.00 92.62 103 ALA A C 1
ATOM 770 O O . ALA A 1 103 ? -10.520 3.643 4.074 1.00 92.62 103 ALA A O 1
ATOM 771 N N . ARG A 1 104 ? -10.107 5.353 2.676 1.00 93.44 104 ARG A N 1
ATOM 772 C CA . ARG A 1 104 ? -11.235 6.179 3.137 1.00 93.44 104 ARG A CA 1
ATOM 773 C C . ARG A 1 104 ? -12.571 5.456 2.982 1.00 93.44 104 ARG A C 1
ATOM 775 O O . ARG A 1 104 ? -13.371 5.461 3.911 1.00 93.44 104 ARG A O 1
ATOM 782 N N . ASN A 1 105 ? -12.804 4.816 1.836 1.00 92.00 105 ASN A N 1
ATOM 783 C CA . ASN A 1 105 ? -14.035 4.065 1.584 1.00 92.00 105 ASN A CA 1
ATOM 784 C C . ASN A 1 105 ? -14.188 2.869 2.528 1.00 92.00 105 ASN A C 1
ATOM 786 O O . ASN A 1 105 ? -15.292 2.596 2.996 1.00 92.00 105 ASN A O 1
ATOM 790 N N . LEU A 1 106 ? -13.095 2.157 2.803 1.00 90.00 106 LEU A N 1
ATOM 791 C CA . LEU A 1 106 ? -13.103 1.004 3.694 1.00 90.00 106 LEU A CA 1
ATOM 792 C C . LEU A 1 106 ? -13.416 1.412 5.137 1.00 90.00 106 LEU A C 1
ATOM 794 O O . LEU A 1 106 ? -14.298 0.827 5.759 1.00 90.00 106 LEU A O 1
ATOM 798 N N . LEU A 1 107 ? -12.755 2.459 5.631 1.00 89.25 107 LEU A N 1
ATOM 799 C CA . LEU A 1 107 ? -13.012 3.017 6.958 1.00 89.25 107 LEU A CA 1
ATOM 800 C C . LEU A 1 107 ? -14.445 3.555 7.072 1.00 89.25 107 LEU A C 1
ATOM 802 O O . LEU A 1 107 ? -15.145 3.230 8.027 1.00 89.25 107 LEU A O 1
ATOM 806 N N . ALA A 1 108 ? -14.929 4.288 6.063 1.00 89.00 108 ALA A N 1
ATOM 807 C CA . ALA A 1 108 ? -16.302 4.790 6.039 1.00 89.00 108 ALA A CA 1
ATOM 808 C C . ALA A 1 108 ? -17.338 3.655 6.063 1.00 89.00 108 ALA A C 1
ATOM 810 O O . ALA A 1 108 ? -18.324 3.740 6.791 1.00 89.00 108 ALA A O 1
ATOM 811 N N . LYS A 1 109 ? -17.106 2.567 5.316 1.00 88.31 109 LYS A N 1
ATOM 812 C CA . LYS A 1 109 ? -17.985 1.388 5.307 1.00 88.31 109 LYS A CA 1
ATOM 813 C C . LYS A 1 109 ? -18.019 0.669 6.659 1.00 88.31 109 LYS A C 1
ATOM 815 O O . LYS A 1 109 ? -19.057 0.124 7.025 1.00 88.31 109 LYS A O 1
ATOM 820 N N . ALA A 1 110 ? -16.915 0.700 7.396 1.00 87.00 110 ALA A N 1
ATOM 821 C CA . ALA A 1 110 ? -16.824 0.193 8.760 1.00 87.00 110 ALA A CA 1
ATOM 822 C C . ALA A 1 110 ? -17.360 1.182 9.821 1.00 87.00 110 ALA A C 1
ATOM 824 O O . ALA A 1 110 ? -17.239 0.914 11.012 1.00 87.00 110 ALA A O 1
ATOM 825 N N . ASN A 1 111 ? -17.961 2.310 9.413 1.00 87.81 111 ASN A N 1
ATOM 826 C CA . ASN A 1 111 ? -18.416 3.408 10.278 1.00 87.81 111 ASN A CA 1
ATOM 827 C C . ASN A 1 111 ? -17.298 4.081 11.095 1.00 87.81 111 ASN A C 1
ATOM 829 O O . ASN A 1 111 ? -17.549 4.654 12.154 1.00 87.81 111 ASN A O 1
ATOM 833 N N . ILE A 1 112 ? -16.066 4.063 10.589 1.00 86.38 112 ILE A N 1
ATOM 834 C CA . ILE A 1 112 ? -14.910 4.650 11.261 1.00 86.38 112 ILE A CA 1
ATOM 835 C C . ILE A 1 112 ? -14.627 6.028 10.681 1.00 86.38 112 ILE A C 1
ATOM 837 O O . ILE A 1 112 ? -14.341 6.194 9.494 1.00 86.38 112 ILE A O 1
ATOM 841 N N . THR A 1 113 ? -14.708 7.039 11.540 1.00 87.69 113 THR A N 1
ATOM 842 C CA . THR A 1 113 ? -14.601 8.447 11.135 1.00 87.69 113 THR A CA 1
ATOM 843 C C . THR A 1 113 ? -13.285 9.099 11.555 1.00 87.69 113 THR A C 1
ATOM 845 O O . THR A 1 113 ? -12.946 10.169 11.036 1.00 87.69 113 THR A O 1
ATOM 848 N N . HIS A 1 114 ? -12.523 8.459 12.446 1.00 88.44 114 HIS A N 1
ATOM 849 C CA . HIS A 1 114 ? -11.279 8.967 13.024 1.00 88.44 114 HIS A CA 1
ATOM 850 C C . HIS A 1 114 ? -10.235 7.857 13.125 1.00 88.44 114 HIS A C 1
ATOM 852 O O . HIS A 1 114 ? -10.588 6.727 13.443 1.00 88.44 114 HIS A O 1
ATOM 858 N N . VAL A 1 115 ? -8.988 8.213 12.809 1.00 88.94 115 VAL A N 1
ATOM 859 C CA . VAL A 1 115 ? -7.766 7.400 12.905 1.00 88.94 115 VAL A CA 1
ATOM 860 C C . VAL A 1 115 ? -6.576 8.347 13.063 1.00 88.94 115 VAL A C 1
ATOM 862 O O . VAL A 1 115 ? -6.651 9.502 12.618 1.00 88.94 115 VAL A O 1
ATOM 865 N N . THR A 1 116 ? -5.469 7.853 13.605 1.00 91.56 116 THR A N 1
ATOM 866 C CA . THR A 1 116 ? -4.184 8.557 13.580 1.00 91.56 116 THR A CA 1
ATOM 867 C C . THR A 1 116 ? -3.635 8.626 12.154 1.00 91.56 116 THR A C 1
ATOM 869 O O . THR A 1 116 ? -3.972 7.819 11.283 1.00 91.56 116 THR A O 1
ATOM 872 N N . GLN A 1 117 ? -2.703 9.550 11.908 1.00 93.06 117 GLN A N 1
ATOM 873 C CA . GLN A 1 117 ? -1.991 9.603 10.628 1.00 93.06 117 GLN A CA 1
ATOM 874 C C . GLN A 1 117 ? -1.218 8.306 10.331 1.00 93.06 117 GLN A C 1
ATOM 876 O O . GLN A 1 117 ? -1.231 7.844 9.195 1.00 93.06 117 GLN A O 1
ATOM 881 N N . ASN A 1 118 ? -0.590 7.699 11.344 1.00 91.62 118 ASN A N 1
ATOM 882 C CA . ASN A 1 118 ? 0.159 6.452 11.173 1.00 91.62 118 ASN A CA 1
ATOM 883 C C . ASN A 1 118 ? -0.767 5.279 10.828 1.00 91.62 118 ASN A C 1
ATOM 885 O O . ASN A 1 118 ? -0.449 4.501 9.933 1.00 91.62 118 ASN A O 1
ATOM 889 N N . GLU A 1 119 ? -1.926 5.183 11.490 1.00 91.38 119 GLU A N 1
ATOM 890 C CA . GLU A 1 119 ? -2.932 4.165 11.171 1.00 91.38 119 GLU A CA 1
ATOM 891 C C . GLU A 1 119 ? -3.425 4.332 9.719 1.00 91.38 119 GLU A C 1
ATOM 893 O O . GLU A 1 119 ? -3.543 3.365 8.963 1.00 91.38 119 GLU A O 1
ATOM 898 N N . PHE A 1 120 ? -3.672 5.572 9.288 1.00 94.06 120 PHE A N 1
ATOM 899 C CA . PHE A 1 120 ? -4.084 5.838 7.912 1.00 94.06 120 PHE A CA 1
ATOM 900 C C . PHE A 1 120 ? -3.004 5.449 6.895 1.00 94.06 120 PHE A C 1
ATOM 902 O O . PHE A 1 120 ? -3.306 4.753 5.926 1.00 94.06 120 PHE A O 1
ATOM 909 N N . ASP A 1 121 ? -1.752 5.847 7.126 1.00 95.19 121 ASP A N 1
ATOM 910 C CA . ASP A 1 121 ? -0.634 5.530 6.233 1.00 95.19 121 ASP A CA 1
ATOM 911 C C . ASP A 1 121 ? -0.390 4.014 6.138 1.00 95.19 121 ASP A C 1
ATOM 913 O O . ASP A 1 121 ? -0.177 3.494 5.043 1.00 95.19 121 ASP A O 1
ATOM 917 N N . GLY A 1 122 ? -0.481 3.288 7.259 1.00 93.38 122 GLY A N 1
ATOM 918 C CA . GLY A 1 122 ? -0.343 1.830 7.286 1.00 93.38 122 GLY A CA 1
ATOM 919 C C . GLY A 1 122 ? -1.435 1.117 6.480 1.00 93.38 122 GLY A C 1
ATOM 920 O O . GLY A 1 122 ? -1.146 0.182 5.729 1.00 93.38 122 GLY A O 1
ATOM 921 N N . LEU A 1 123 ? -2.687 1.586 6.568 1.00 93.12 123 LEU A N 1
ATOM 922 C CA . LEU A 1 123 ? -3.780 1.041 5.758 1.00 93.12 123 LEU A CA 1
ATOM 923 C C . LEU A 1 123 ? -3.606 1.370 4.269 1.00 93.12 123 LEU A C 1
ATOM 925 O O . LEU A 1 123 ? -3.908 0.531 3.417 1.00 93.12 123 LEU A O 1
ATOM 929 N N . VAL A 1 124 ? -3.115 2.570 3.947 1.00 95.00 124 VAL A N 1
ATOM 930 C CA . VAL A 1 124 ? -2.796 2.943 2.566 1.00 95.00 124 VAL A CA 1
ATOM 931 C C . VAL A 1 124 ? -1.697 2.044 2.001 1.00 95.00 124 VAL A C 1
ATOM 933 O O . VAL A 1 124 ? -1.892 1.527 0.903 1.00 95.00 124 VAL A O 1
ATOM 936 N N . ASP A 1 125 ? -0.616 1.770 2.739 1.00 94.12 125 ASP A N 1
ATOM 937 C CA . ASP A 1 125 ? 0.453 0.872 2.267 1.00 94.12 125 ASP A CA 1
ATOM 938 C C . ASP A 1 125 ? -0.042 -0.551 2.024 1.00 94.12 125 ASP A C 1
ATOM 940 O O . ASP A 1 125 ? 0.260 -1.150 0.992 1.00 94.12 125 ASP A O 1
ATOM 944 N N . LEU A 1 126 ? -0.875 -1.073 2.928 1.00 92.00 126 LEU A N 1
ATOM 945 C CA . LEU A 1 126 ? -1.479 -2.392 2.762 1.00 92.00 126 LEU A CA 1
ATOM 946 C C . LEU A 1 126 ? -2.276 -2.487 1.453 1.00 92.00 126 LEU A C 1
ATOM 948 O O . LEU A 1 126 ? -2.238 -3.509 0.759 1.00 92.00 126 LEU A O 1
ATOM 952 N N . ILE A 1 127 ? -3.029 -1.435 1.127 1.00 92.44 127 ILE A N 1
ATOM 953 C CA . ILE A 1 127 ? -3.842 -1.366 -0.088 1.00 92.44 127 ILE A CA 1
ATOM 954 C C . ILE A 1 127 ? -2.962 -1.175 -1.323 1.00 92.44 127 ILE A C 1
ATOM 956 O O . ILE A 1 127 ? -3.198 -1.853 -2.321 1.00 92.44 127 ILE A O 1
ATOM 960 N N . TYR A 1 128 ? -1.956 -0.305 -1.242 1.00 91.69 128 TYR A N 1
ATOM 961 C CA . TYR A 1 128 ? -0.987 -0.043 -2.303 1.00 91.69 128 TYR A CA 1
ATOM 962 C C . TYR A 1 128 ? -0.254 -1.327 -2.718 1.00 91.69 128 TYR A C 1
ATOM 964 O O . TYR A 1 128 ? -0.301 -1.730 -3.873 1.00 91.69 128 TYR A O 1
ATOM 972 N N . ASN A 1 129 ? 0.321 -2.035 -1.744 1.00 83.94 129 ASN A N 1
ATOM 973 C CA . ASN A 1 129 ? 1.074 -3.275 -1.930 1.00 83.94 129 ASN A CA 1
ATOM 974 C C . ASN A 1 129 ? 0.201 -4.453 -2.384 1.00 83.94 129 ASN A C 1
ATOM 976 O O . ASN A 1 129 ? 0.532 -5.230 -3.277 1.00 83.94 129 ASN A O 1
ATOM 980 N N . GLY A 1 130 ? -0.906 -4.669 -1.669 1.00 75.62 130 GLY A N 1
ATOM 981 C CA . GLY A 1 130 ? -1.716 -5.872 -1.823 1.00 75.62 130 GLY A CA 1
ATOM 982 C C . GLY A 1 130 ? -2.742 -5.777 -2.945 1.00 75.62 130 GLY A C 1
ATOM 983 O O . GLY A 1 130 ? -3.222 -6.806 -3.426 1.00 75.62 130 GLY A O 1
ATOM 984 N N . GLY A 1 131 ? -3.128 -4.565 -3.336 1.00 77.81 131 GLY A N 1
ATOM 985 C CA . GLY A 1 131 ? -4.382 -4.334 -4.032 1.00 77.81 131 GLY A CA 1
ATOM 986 C C . GLY A 1 131 ? -5.600 -4.619 -3.133 1.00 77.81 131 GLY A C 1
ATOM 987 O O . GLY A 1 131 ? -5.546 -5.375 -2.158 1.00 77.81 131 GLY A O 1
ATOM 988 N N . LEU A 1 132 ? -6.766 -4.070 -3.485 1.00 64.06 132 LEU A N 1
ATOM 989 C CA . LEU A 1 132 ? -7.990 -4.266 -2.694 1.00 64.06 132 LEU A CA 1
ATOM 990 C C . LEU A 1 132 ? -8.464 -5.733 -2.710 1.00 64.06 132 LEU A C 1
ATOM 992 O O . LEU A 1 132 ? -9.019 -6.221 -1.728 1.00 64.06 132 LEU A O 1
ATOM 996 N N . TYR A 1 133 ? -8.218 -6.449 -3.813 1.00 59.03 133 TYR A N 1
ATOM 997 C CA . TYR A 1 133 ? -8.652 -7.836 -4.006 1.00 59.03 133 TYR A CA 1
ATOM 998 C C . TYR A 1 133 ? -7.941 -8.814 -3.060 1.00 59.03 133 TYR A C 1
ATOM 1000 O O . TYR A 1 133 ? -8.591 -9.645 -2.429 1.00 59.03 133 TYR A O 1
ATOM 1008 N N . LYS A 1 134 ? -6.618 -8.691 -2.883 1.00 62.47 134 LYS A N 1
ATOM 1009 C CA . LYS A 1 134 ? -5.870 -9.565 -1.955 1.00 62.47 134 LYS A CA 1
ATOM 1010 C C . LYS A 1 134 ? -6.099 -9.187 -0.500 1.00 62.47 134 LYS A C 1
ATOM 1012 O O . LYS A 1 134 ? -5.969 -10.030 0.385 1.00 62.47 134 LYS A O 1
ATOM 1017 N N . SER A 1 135 ? -6.502 -7.944 -0.270 1.00 67.56 135 SER A N 1
ATOM 1018 C CA . SER A 1 135 ? -6.897 -7.443 1.038 1.00 67.56 135 SER A CA 1
ATOM 1019 C C . SER A 1 135 ? -8.386 -7.652 1.333 1.00 67.56 135 SER A C 1
ATOM 1021 O O . SER A 1 135 ? -8.820 -7.263 2.408 1.00 67.56 135 SER A O 1
ATOM 1023 N N . TYR A 1 136 ? -9.180 -8.307 0.470 1.00 75.38 136 TYR A N 1
ATOM 1024 C CA . TYR A 1 136 ? -10.633 -8.454 0.667 1.00 75.38 136 TYR A CA 1
ATOM 1025 C C . TYR A 1 136 ? -11.000 -9.156 1.985 1.00 75.38 136 TYR A C 1
ATOM 1027 O O . TYR A 1 136 ? -11.905 -8.720 2.692 1.00 75.38 136 TYR A O 1
ATOM 1035 N N . HIS A 1 137 ? -10.259 -10.198 2.378 1.00 81.88 137 HIS A N 1
ATOM 1036 C CA . HIS A 1 137 ? -10.461 -10.843 3.681 1.00 81.88 137 HIS A CA 1
ATOM 1037 C C . HIS A 1 137 ? -10.143 -9.898 4.850 1.00 81.88 137 HIS A C 1
ATOM 1039 O O . HIS A 1 137 ? -10.892 -9.854 5.822 1.00 81.88 137 HIS A O 1
ATOM 1045 N N . ILE A 1 138 ? -9.081 -9.096 4.730 1.00 87.69 138 ILE A N 1
ATOM 1046 C CA . ILE A 1 138 ? -8.699 -8.087 5.728 1.00 87.69 138 ILE A CA 1
ATOM 1047 C C . ILE A 1 138 ? -9.763 -6.978 5.791 1.00 87.69 138 ILE A C 1
ATOM 1049 O O . ILE A 1 138 ? -10.201 -6.602 6.872 1.00 87.69 138 ILE A O 1
ATOM 1053 N N . ALA A 1 139 ? -10.259 -6.527 4.639 1.00 86.69 139 ALA A N 1
ATOM 1054 C CA . ALA A 1 139 ? -11.340 -5.559 4.518 1.00 86.69 139 ALA A CA 1
ATOM 1055 C C . ALA A 1 139 ? -12.647 -6.066 5.145 1.00 86.69 139 ALA A C 1
ATOM 1057 O O . ALA A 1 139 ? -13.349 -5.300 5.800 1.00 86.69 139 ALA A O 1
ATOM 1058 N N . ASN A 1 140 ? -12.973 -7.352 4.997 1.00 88.69 140 ASN A N 1
ATOM 1059 C CA . ASN A 1 140 ? -14.127 -7.956 5.665 1.00 88.69 140 ASN A CA 1
ATOM 1060 C C . ASN A 1 140 ? -13.968 -7.961 7.185 1.00 88.69 140 ASN A C 1
ATOM 1062 O O . ASN A 1 140 ? -14.930 -7.664 7.888 1.00 88.69 140 ASN A O 1
ATOM 1066 N N . TYR A 1 141 ? -12.766 -8.244 7.689 1.00 90.06 141 TYR A N 1
ATOM 1067 C CA . TYR A 1 141 ? -12.485 -8.145 9.117 1.00 90.06 141 TYR A CA 1
ATOM 1068 C C . TYR A 1 141 ? -12.612 -6.708 9.632 1.00 90.06 141 TYR A C 1
ATOM 1070 O O . TYR A 1 141 ? -13.251 -6.508 10.659 1.00 90.06 141 TYR A O 1
ATOM 1078 N N . ILE A 1 142 ? -12.114 -5.714 8.891 1.00 86.88 142 ILE A N 1
ATOM 1079 C CA . ILE A 1 142 ? -12.289 -4.290 9.225 1.00 86.88 142 ILE A CA 1
ATOM 1080 C C . ILE A 1 142 ? -13.778 -3.912 9.249 1.00 86.88 142 ILE A C 1
ATOM 1082 O O . ILE A 1 142 ? -14.248 -3.352 10.233 1.00 86.88 142 ILE A O 1
ATOM 1086 N N . ASN A 1 143 ? -14.549 -4.283 8.219 1.00 86.00 143 ASN A N 1
ATOM 1087 C CA . ASN A 1 143 ? -15.994 -4.017 8.158 1.00 86.00 143 ASN A CA 1
ATOM 1088 C C . ASN A 1 143 ? -16.776 -4.681 9.303 1.00 86.00 143 ASN A C 1
ATOM 1090 O O . ASN A 1 143 ? -17.814 -4.172 9.711 1.00 86.00 143 ASN A O 1
ATOM 1094 N N . ALA A 1 144 ? -16.295 -5.820 9.804 1.00 87.62 144 ALA A N 1
ATOM 1095 C CA . ALA A 1 144 ? -16.878 -6.527 10.940 1.00 87.62 144 ALA A CA 1
ATOM 1096 C C . ALA A 1 144 ? -16.367 -6.020 12.304 1.00 87.62 144 ALA A C 1
ATOM 1098 O O . ALA A 1 144 ? -16.725 -6.594 13.330 1.00 87.62 144 ALA A O 1
ATOM 1099 N N . GLY A 1 145 ? -15.490 -5.008 12.331 1.00 85.19 145 GLY A N 1
ATOM 1100 C CA . GLY A 1 145 ? -14.832 -4.528 13.549 1.00 85.19 145 GLY A CA 1
ATOM 1101 C C . GLY A 1 145 ? -13.842 -5.524 14.168 1.00 85.19 145 GLY A C 1
ATOM 1102 O O . GLY A 1 145 ? -13.401 -5.339 15.299 1.00 85.19 145 GLY A O 1
ATOM 1103 N N . ASN A 1 146 ? -13.473 -6.591 13.454 1.00 89.12 146 ASN A N 1
ATOM 1104 C CA . ASN A 1 146 ? -12.590 -7.650 13.939 1.00 89.12 146 ASN A CA 1
ATOM 1105 C C . ASN A 1 146 ? -11.124 -7.381 13.556 1.00 89.12 146 ASN A C 1
ATOM 1107 O O . ASN A 1 146 ? -10.524 -8.076 12.734 1.00 89.12 146 ASN A O 1
ATOM 1111 N N . PHE A 1 147 ? -10.538 -6.349 14.152 1.00 87.06 147 PHE A N 1
ATOM 1112 C CA . PHE A 1 147 ? -9.174 -5.906 13.843 1.00 87.06 147 PHE A CA 1
ATOM 1113 C C . PHE A 1 147 ? -8.093 -6.919 14.225 1.00 87.06 147 PHE A C 1
ATOM 1115 O O . PHE A 1 147 ? -7.087 -7.041 13.529 1.00 87.06 147 PHE A O 1
ATOM 1122 N N . GLU A 1 148 ? -8.317 -7.720 15.265 1.00 89.81 148 GLU A N 1
ATOM 1123 C CA . GLU A 1 148 ? -7.395 -8.797 15.629 1.00 89.81 148 GLU A CA 1
ATOM 1124 C C . GLU A 1 148 ? -7.278 -9.833 14.497 1.00 89.81 148 GLU A C 1
ATOM 1126 O O . GLU A 1 148 ? -6.176 -10.226 14.093 1.00 89.81 148 GLU A O 1
ATOM 1131 N N . ALA A 1 149 ? -8.410 -10.229 13.905 1.00 91.00 149 ALA A N 1
ATOM 1132 C CA . ALA A 1 149 ? -8.405 -11.109 12.744 1.00 91.00 149 ALA A CA 1
ATOM 1133 C C . ALA A 1 149 ? -7.800 -10.430 11.505 1.00 91.00 149 ALA A C 1
ATOM 1135 O O . ALA A 1 149 ? -7.091 -11.094 10.743 1.00 91.00 149 ALA A O 1
ATOM 1136 N N . ALA A 1 150 ? -8.006 -9.119 11.330 1.00 90.50 150 ALA A N 1
ATOM 1137 C CA . ALA A 1 150 ? -7.365 -8.334 10.275 1.00 90.50 150 ALA A CA 1
ATOM 1138 C C . ALA A 1 150 ? -5.828 -8.394 10.383 1.00 90.50 150 ALA A C 1
ATOM 1140 O O . ALA A 1 150 ? -5.167 -8.766 9.410 1.00 90.50 150 ALA A O 1
ATOM 1141 N N . ILE A 1 151 ? -5.264 -8.144 11.572 1.00 91.69 151 ILE A N 1
ATOM 1142 C CA . ILE A 1 151 ? -3.817 -8.225 11.856 1.00 91.69 151 ILE A CA 1
ATOM 1143 C C . ILE A 1 151 ? -3.290 -9.639 11.612 1.00 91.69 151 ILE A C 1
ATOM 1145 O O . ILE A 1 151 ? -2.268 -9.832 10.944 1.00 91.69 151 ILE A O 1
ATOM 1149 N N . LYS A 1 152 ? -3.988 -10.661 12.120 1.00 92.00 152 LYS A N 1
ATOM 1150 C CA . LYS A 1 152 ? -3.592 -12.064 11.930 1.00 92.00 152 LYS A CA 1
ATOM 1151 C C . LYS A 1 152 ? -3.586 -12.446 10.450 1.00 92.00 152 LYS A C 1
ATOM 1153 O O . LYS A 1 152 ? -2.699 -13.177 10.000 1.00 92.00 152 LYS A O 1
ATOM 1158 N N . SER A 1 153 ? -4.563 -11.953 9.694 1.00 91.44 153 SER A N 1
ATOM 1159 C CA . SER A 1 153 ? -4.664 -12.164 8.254 1.00 91.44 153 SER A CA 1
ATOM 1160 C C . SER A 1 153 ? -3.546 -11.444 7.501 1.00 91.44 153 SER A C 1
ATOM 1162 O O . SER A 1 153 ? -2.887 -12.074 6.673 1.00 91.44 153 SER A O 1
ATOM 1164 N N . ASN A 1 154 ? -3.261 -10.175 7.816 1.00 91.19 154 ASN A N 1
ATOM 1165 C CA . ASN A 1 154 ? -2.172 -9.440 7.173 1.00 91.19 154 ASN A CA 1
ATOM 1166 C C . ASN A 1 154 ? -0.799 -10.047 7.490 1.00 91.19 154 ASN A C 1
ATOM 1168 O O . ASN A 1 154 ? 0.010 -10.266 6.595 1.00 91.19 154 ASN A O 1
ATOM 1172 N N . THR A 1 155 ? -0.568 -10.442 8.739 1.00 91.62 155 THR A N 1
ATOM 1173 C CA . THR A 1 155 ? 0.670 -11.125 9.143 1.00 91.62 155 THR A CA 1
ATOM 1174 C C . THR A 1 155 ? 0.873 -12.425 8.363 1.00 91.62 155 THR A C 1
ATOM 1176 O O . THR A 1 155 ? 1.981 -12.726 7.918 1.00 91.62 155 THR A O 1
ATOM 1179 N N . ARG A 1 156 ? -0.197 -13.203 8.146 1.00 90.62 156 A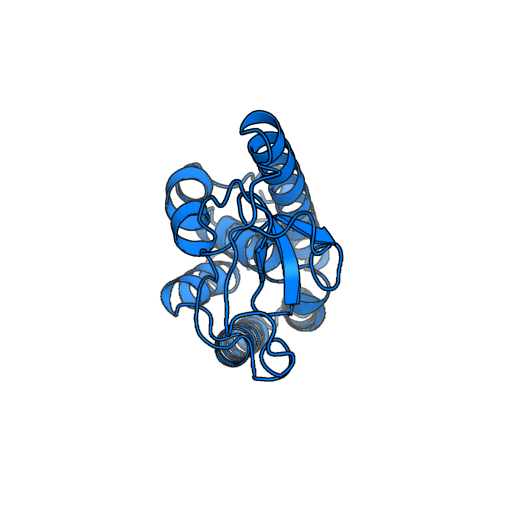RG A N 1
ATOM 1180 C CA . ARG A 1 156 ? -0.140 -14.413 7.314 1.00 90.62 156 ARG A CA 1
ATOM 1181 C C . ARG A 1 156 ? 0.165 -14.080 5.854 1.00 90.62 156 ARG A C 1
ATOM 1183 O O . ARG A 1 156 ? 1.011 -14.741 5.260 1.00 90.62 156 ARG A O 1
ATOM 1190 N N . ARG A 1 157 ? -0.490 -13.059 5.292 1.00 88.06 157 ARG A N 1
ATOM 1191 C CA . ARG A 1 157 ? -0.229 -12.562 3.931 1.00 88.06 157 ARG A CA 1
ATOM 1192 C C . ARG A 1 157 ? 1.239 -12.169 3.769 1.00 88.06 157 ARG A C 1
ATOM 1194 O O . ARG A 1 157 ? 1.881 -12.629 2.833 1.00 88.06 157 ARG A O 1
ATOM 1201 N N . GLY A 1 158 ? 1.770 -11.377 4.697 1.00 82.75 158 GLY A N 1
ATOM 1202 C CA . GLY A 1 158 ? 3.160 -10.941 4.687 1.00 82.75 158 GLY A CA 1
ATOM 1203 C C . GLY A 1 158 ? 4.146 -12.105 4.718 1.00 82.75 158 GLY A C 1
ATOM 1204 O O . GLY A 1 158 ? 5.076 -12.123 3.921 1.00 82.75 158 GLY A O 1
ATOM 1205 N N . LYS A 1 159 ? 3.890 -13.128 5.546 1.00 83.00 159 LYS A N 1
ATOM 1206 C CA . LYS A 1 159 ? 4.689 -14.366 5.558 1.00 83.00 159 LYS A CA 1
ATOM 1207 C C . LYS A 1 159 ? 4.614 -15.123 4.232 1.00 83.00 159 LYS A C 1
ATOM 1209 O O . LYS A 1 159 ? 5.651 -15.479 3.690 1.00 83.00 159 LYS A O 1
ATOM 1214 N N . ASN A 1 160 ? 3.412 -15.334 3.694 1.00 81.69 160 ASN A N 1
ATOM 1215 C CA . ASN A 1 160 ? 3.215 -16.071 2.440 1.00 81.69 160 ASN A CA 1
ATOM 1216 C C . ASN A 1 160 ? 3.862 -15.372 1.235 1.00 81.69 160 ASN A C 1
ATOM 1218 O O . ASN A 1 160 ? 4.320 -16.036 0.310 1.00 81.69 160 ASN A O 1
ATOM 1222 N N . ASN A 1 161 ? 3.894 -14.039 1.257 1.00 74.94 161 ASN A N 1
ATOM 1223 C CA . ASN A 1 161 ? 4.492 -13.212 0.212 1.00 74.94 161 ASN A CA 1
ATOM 1224 C C . ASN A 1 161 ? 5.953 -12.830 0.513 1.00 74.94 161 ASN A C 1
ATOM 1226 O O . ASN A 1 161 ? 6.531 -12.055 -0.243 1.00 74.94 161 ASN A O 1
ATOM 1230 N N . HIS A 1 162 ? 6.534 -13.342 1.604 1.00 77.06 162 HIS A N 1
ATOM 1231 C CA . HIS A 1 162 ? 7.910 -13.072 2.037 1.00 77.06 162 HIS A CA 1
ATOM 1232 C C . HIS A 1 162 ? 8.253 -11.576 2.135 1.00 77.06 162 HIS A C 1
ATOM 1234 O O . HIS A 1 162 ? 9.342 -11.138 1.762 1.00 77.06 162 HIS A O 1
ATOM 1240 N N . LEU A 1 163 ? 7.307 -10.780 2.638 1.00 78.75 163 LEU A N 1
ATOM 1241 C CA . LEU A 1 163 ? 7.502 -9.347 2.825 1.00 78.75 163 LEU A CA 1
ATOM 1242 C C . LEU A 1 163 ? 8.457 -9.057 3.993 1.00 78.75 163 LEU A C 1
ATOM 1244 O O . LEU A 1 163 ? 8.470 -9.809 4.974 1.00 78.75 163 LEU A O 1
ATOM 1248 N N . PRO A 1 164 ? 9.207 -7.940 3.940 1.00 81.75 164 PRO A N 1
ATOM 1249 C CA . PRO A 1 164 ? 10.004 -7.476 5.067 1.00 81.75 164 PRO A CA 1
ATOM 1250 C C . PRO A 1 164 ? 9.159 -7.308 6.335 1.00 81.75 164 PRO A C 1
ATOM 1252 O O . PRO A 1 164 ? 8.062 -6.748 6.290 1.00 81.75 164 PRO A O 1
ATOM 1255 N N . GLN A 1 165 ? 9.681 -7.761 7.478 1.00 85.81 165 GLN A N 1
ATOM 1256 C CA . GLN A 1 165 ? 8.958 -7.711 8.752 1.00 85.81 165 GLN A CA 1
ATOM 1257 C C . GLN A 1 165 ? 8.544 -6.281 9.132 1.00 85.81 165 GLN A C 1
ATOM 1259 O O . GLN A 1 165 ? 7.402 -6.063 9.523 1.00 85.81 165 GLN A O 1
ATOM 1264 N N . ASN A 1 166 ? 9.433 -5.307 8.938 1.00 85.81 166 ASN A N 1
ATOM 1265 C CA . ASN A 1 166 ? 9.155 -3.895 9.206 1.00 85.81 166 ASN A CA 1
ATOM 1266 C C . ASN A 1 166 ? 8.007 -3.332 8.347 1.00 85.81 166 ASN A C 1
ATOM 1268 O O . ASN A 1 166 ? 7.269 -2.469 8.814 1.00 85.81 166 ASN A O 1
ATOM 1272 N N . ARG A 1 167 ? 7.808 -3.837 7.121 1.00 88.06 167 ARG A N 1
ATOM 1273 C CA . ARG A 1 167 ? 6.646 -3.475 6.297 1.00 88.06 167 ARG A CA 1
ATOM 1274 C C . ARG A 1 167 ? 5.357 -4.038 6.883 1.00 88.06 167 ARG A C 1
ATOM 1276 O O . ARG A 1 167 ? 4.379 -3.316 7.013 1.00 88.06 167 ARG A O 1
ATOM 1283 N N . ILE A 1 168 ? 5.367 -5.311 7.277 1.00 89.19 168 ILE A N 1
ATOM 1284 C CA . ILE A 1 168 ? 4.199 -5.966 7.885 1.00 89.19 168 ILE A CA 1
ATOM 1285 C C . ILE A 1 168 ? 3.802 -5.252 9.184 1.00 89.19 168 ILE A C 1
ATOM 1287 O O . ILE A 1 168 ? 2.619 -5.043 9.434 1.00 89.19 168 ILE A O 1
ATOM 1291 N N . GLU A 1 169 ? 4.778 -4.864 10.005 1.00 91.44 169 GLU A N 1
ATOM 1292 C CA . GLU A 1 169 ? 4.560 -4.086 11.231 1.00 91.44 169 GLU A CA 1
ATOM 1293 C C . GLU A 1 169 ? 3.964 -2.705 10.931 1.00 91.44 169 GLU A C 1
ATOM 1295 O O . GLU A 1 169 ? 3.002 -2.302 11.585 1.00 91.44 169 GLU A O 1
ATOM 1300 N N . PHE A 1 170 ? 4.473 -2.017 9.906 1.00 91.94 170 PHE A N 1
ATOM 1301 C CA . PHE A 1 170 ? 3.937 -0.734 9.458 1.00 91.94 170 PHE A CA 1
ATOM 1302 C C . PHE A 1 170 ? 2.493 -0.848 8.954 1.00 91.94 170 PHE A C 1
ATOM 1304 O O . PHE A 1 170 ? 1.621 -0.119 9.416 1.00 91.94 170 PHE A O 1
ATOM 1311 N N . GLU A 1 171 ? 2.195 -1.804 8.077 1.00 92.06 171 GLU A N 1
ATOM 1312 C CA . GLU A 1 171 ? 0.829 -2.058 7.607 1.00 92.06 171 GLU A CA 1
ATOM 1313 C C . GLU A 1 171 ? -0.107 -2.443 8.766 1.00 92.06 171 GLU A C 1
ATOM 1315 O O . GLU A 1 171 ? -1.242 -1.974 8.843 1.00 92.06 171 GLU A O 1
ATOM 1320 N N . ASN A 1 172 ? 0.370 -3.270 9.705 1.00 91.38 172 ASN A N 1
ATOM 1321 C CA . ASN A 1 172 ? -0.388 -3.647 10.896 1.00 91.38 172 ASN A CA 1
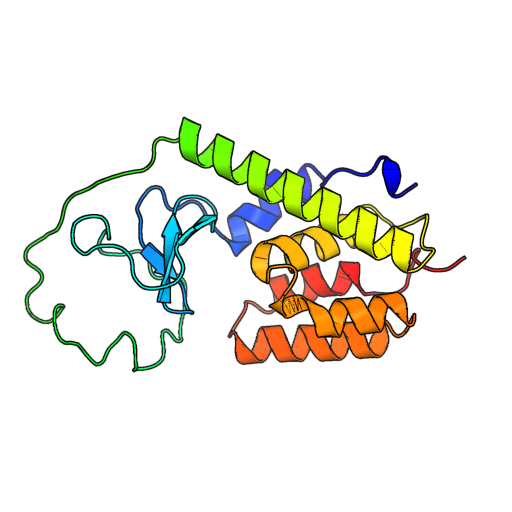ATOM 1322 C C . ASN A 1 172 ? -0.647 -2.457 11.824 1.00 91.38 172 ASN A C 1
ATOM 1324 O O . ASN A 1 172 ? -1.625 -2.506 12.562 1.00 91.38 172 ASN A O 1
ATOM 1328 N N . SER A 1 173 ? 0.152 -1.385 11.775 1.00 89.38 173 SER A N 1
ATOM 1329 C CA . SER A 1 173 ? -0.171 -0.149 12.498 1.00 89.38 173 SER A CA 1
ATOM 1330 C C . SER A 1 173 ? -1.480 0.474 12.005 1.00 89.38 173 SER A C 1
ATOM 1332 O O . SER A 1 173 ? -2.217 1.016 12.814 1.00 89.38 173 SER A O 1
ATOM 1334 N N . GLY A 1 174 ? -1.844 0.286 10.729 1.00 83.81 174 GLY A N 1
ATOM 1335 C CA . GLY A 1 174 ? -3.156 0.660 10.184 1.00 83.81 174 GLY A CA 1
ATOM 1336 C C . GLY A 1 174 ? -4.318 -0.231 10.598 1.00 83.81 174 GLY A C 1
ATOM 1337 O O . GLY A 1 174 ? -5.472 0.063 10.290 1.00 83.81 174 GLY A O 1
ATOM 1338 N N . LEU A 1 175 ? -4.017 -1.322 11.298 1.00 84.06 175 LEU A N 1
ATOM 1339 C CA . LEU A 1 175 ? -4.978 -2.285 11.825 1.00 84.06 175 LEU A CA 1
ATOM 1340 C C . LEU A 1 175 ? -4.951 -2.343 13.362 1.00 84.06 175 LEU A C 1
ATOM 1342 O O . LEU A 1 175 ? -5.819 -2.980 13.957 1.00 84.06 175 LEU A O 1
ATOM 1346 N N . ALA A 1 176 ? -3.952 -1.731 14.001 1.00 72.75 176 ALA A N 1
ATOM 1347 C CA . ALA A 1 176 ? -3.779 -1.715 15.443 1.00 72.75 176 ALA A CA 1
ATOM 1348 C C . ALA A 1 176 ? -4.797 -0.753 16.062 1.00 72.75 176 ALA A C 1
ATOM 1350 O O . ALA A 1 176 ? -4.916 0.392 15.647 1.00 72.75 176 ALA A O 1
ATOM 1351 N N . GLN A 1 177 ? -5.563 -1.228 17.043 1.00 64.88 177 GLN A N 1
ATOM 1352 C CA . GLN A 1 177 ? -6.564 -0.407 17.715 1.00 64.88 177 GLN A CA 1
ATOM 1353 C C . GLN A 1 177 ? -5.891 0.636 18.622 1.00 64.88 177 GLN A C 1
ATOM 1355 O O . GLN A 1 177 ? -5.276 0.272 19.625 1.00 64.88 177 GLN A O 1
ATOM 1360 N N . GLY A 1 178 ? -6.052 1.921 18.289 1.00 51.78 178 GLY A N 1
ATOM 1361 C CA . GLY A 1 178 ? -5.727 3.059 19.156 1.00 51.78 178 GLY A CA 1
ATOM 1362 C C . GLY A 1 178 ? -6.642 4.275 18.956 1.00 51.78 178 GLY A C 1
ATOM 1363 O O . GLY A 1 178 ? -6.993 4.923 19.940 1.00 51.78 178 GLY A O 1
ATOM 1364 N N . GLU A 1 179 ? -7.111 4.549 17.733 1.00 49.31 179 GLU A N 1
ATOM 1365 C CA . GLU A 1 179 ? -8.077 5.640 17.472 1.00 49.31 179 GLU A CA 1
ATOM 1366 C C . GLU A 1 179 ? -9.267 5.263 16.567 1.00 49.31 179 GLU A C 1
ATOM 1368 O O . GLU A 1 179 ? -10.212 6.041 16.440 1.00 49.31 179 GLU A O 1
ATOM 1373 N N . LEU A 1 180 ? -9.280 4.049 16.005 1.00 51.94 180 LEU A N 1
ATOM 1374 C CA . LEU A 1 180 ? -10.321 3.534 15.097 1.00 51.94 180 LEU A CA 1
ATOM 1375 C C . LEU A 1 180 ? -11.683 3.233 15.768 1.00 51.94 180 LEU A C 1
ATOM 1377 O O . LEU A 1 180 ? -12.638 2.877 15.077 1.00 51.94 180 LEU A O 1
ATOM 1381 N N . CYS A 1 181 ? -11.800 3.353 17.096 1.00 39.53 181 CYS A N 1
ATOM 1382 C CA . CYS A 1 181 ? -13.048 3.146 17.839 1.00 39.53 181 CYS A CA 1
ATOM 1383 C C . CYS A 1 181 ? -13.217 4.197 18.954 1.00 39.53 181 CYS A C 1
ATOM 1385 O O . CYS A 1 181 ? -12.619 4.082 20.024 1.00 39.53 181 CYS A O 1
ATOM 1387 N N . LYS A 1 182 ? -14.076 5.190 18.706 1.00 37.34 182 LYS A N 1
ATOM 1388 C CA . LYS A 1 182 ? -14.958 5.787 19.717 1.00 37.34 182 LYS A CA 1
ATOM 1389 C C . LYS A 1 182 ? -16.390 5.595 19.250 1.00 37.34 182 LYS A C 1
ATOM 1391 O O . LYS A 1 182 ? -16.629 5.873 18.053 1.00 37.34 182 LYS A O 1
#

Sequence (182 aa):
PVAGMSVSANYLNAMLPTFEGDVPQYYNDSQCNCTAGVGHLVQHGQCPANLAAPGKQKTPQATDACVKNTWWQKPNAFPGASVSQAQITAWEKEDIAWAVKSARNLLAKANITHVTQNEFDGLVDLIYNGGLYKSYHIANYINAGNFEAAIKSNTRRGKNNHLPQNRIEFENSGLAQGELCK

Radius of gyration: 17.57 Å; chains: 1; bounding box: 42×38×45 Å

Organism: Thiomonas arsenitoxydans (strain DSM 22701 / CIP 110005 / 3As) (NCBI:txid426114)